Protein AF-A0A164EB68-F1 (afdb_monomer_lite)

Sequence (95 aa):
MLRAKFTDRAFSVIQAILKENPDDYASIKESLLDHFHGDENADLYLKKFNKTKRKPGEKIVDYAHRLQEIFKRAYPMGYGKKSFTVILIQKFIEG

pLDDT: mean 88.02, std 6.55, range [67.44, 96.88]

Secondary structure (DSSP, 8-state):
-GGGG--HHHHHHHHHHHHHSSS-HHHHHHHHHHHHHTT--HHHHHHHHHH--PPTT--HHHHHHHHHHHHHHH-TTTTT-HHHHHHHHHHHHH-

Foldseek 3Di:
DVLVVDDDPRSVQLVVQCVVPVPDPVSSVVSVCCVVCVVQALVVLLVVLVPDDADVPHDLVNSLVVNLVSLCRNCVPCPPPPVCVVVSVVSSVVD

Radius of gyration: 17.93 Å; chains: 1; bounding box: 39×20×46 Å

Organism: NCBI:txid35525

Structure (mmCIF, N/CA/C/O backbone):
data_AF-A0A164EB68-F1
#
_entry.id   AF-A0A164EB68-F1
#
loop_
_atom_site.group_PDB
_atom_site.id
_atom_site.type_symbol
_atom_site.label_atom_id
_atom_site.label_alt_id
_atom_site.label_comp_id
_atom_site.label_asym_id
_atom_site.label_entity_id
_atom_site.label_seq_id
_atom_site.pdbx_PDB_ins_code
_atom_site.Cartn_x
_atom_site.Cartn_y
_atom_site.Cartn_z
_atom_site.occupancy
_atom_site.B_iso_or_equiv
_atom_site.auth_seq_id
_atom_site.auth_comp_id
_atom_site.auth_asym_id
_atom_site.auth_atom_id
_atom_site.pdbx_PDB_model_num
ATOM 1 N N . MET A 1 1 ? 5.885 -10.103 -25.854 1.00 70.06 1 MET A N 1
ATOM 2 C CA . MET A 1 1 ? 6.280 -8.683 -25.992 1.00 70.06 1 MET A CA 1
ATOM 3 C C . MET A 1 1 ? 5.654 -7.854 -24.879 1.00 70.06 1 MET A C 1
ATOM 5 O O . MET A 1 1 ? 4.433 -7.857 -24.764 1.00 70.06 1 MET A O 1
ATOM 9 N N . LEU A 1 2 ? 6.470 -7.156 -24.081 1.00 74.94 2 LEU A N 1
ATOM 10 C CA . LEU A 1 2 ? 6.032 -6.315 -22.955 1.00 74.94 2 LEU A CA 1
ATOM 11 C C . LEU A 1 2 ? 5.067 -5.196 -23.392 1.00 74.94 2 LEU A C 1
ATOM 13 O O . LEU A 1 2 ? 4.042 -4.982 -22.756 1.00 74.94 2 LEU A O 1
ATOM 17 N N . ARG A 1 3 ? 5.327 -4.573 -24.549 1.00 77.06 3 ARG A N 1
ATOM 18 C CA . ARG A 1 3 ? 4.485 -3.534 -25.170 1.00 77.06 3 ARG A CA 1
ATOM 19 C C . ARG A 1 3 ? 3.003 -3.915 -25.282 1.00 77.06 3 ARG A C 1
ATOM 21 O O . ARG A 1 3 ? 2.144 -3.086 -25.019 1.00 77.06 3 ARG A O 1
ATOM 28 N N . ALA A 1 4 ? 2.700 -5.161 -25.648 1.00 84.19 4 ALA A N 1
ATOM 29 C CA . ALA A 1 4 ? 1.328 -5.624 -25.876 1.00 84.19 4 ALA A CA 1
ATOM 30 C C . ALA A 1 4 ? 0.500 -5.773 -24.583 1.00 84.19 4 ALA A C 1
ATOM 32 O O . ALA A 1 4 ? -0.676 -6.115 -24.644 1.00 84.19 4 ALA A O 1
ATOM 33 N N . LYS A 1 5 ? 1.113 -5.563 -23.410 1.00 86.56 5 LYS A N 1
ATOM 34 C CA . LYS A 1 5 ? 0.441 -5.605 -22.105 1.00 86.56 5 LYS A CA 1
ATOM 35 C C . LYS A 1 5 ? -0.081 -4.241 -21.647 1.00 86.56 5 LYS A C 1
ATOM 37 O O . LYS A 1 5 ? -0.791 -4.194 -20.651 1.00 86.56 5 LYS A O 1
ATOM 42 N N . PHE A 1 6 ? 0.254 -3.163 -22.356 1.00 86.69 6 PHE A N 1
ATOM 43 C CA . PHE A 1 6 ? -0.140 -1.799 -22.014 1.00 86.69 6 PHE A CA 1
ATOM 44 C C . PHE A 1 6 ? -1.107 -1.245 -23.058 1.00 86.69 6 PHE A C 1
ATOM 46 O O . PHE A 1 6 ? -0.886 -1.408 -24.257 1.00 86.69 6 PHE A O 1
ATOM 53 N N . THR A 1 7 ? -2.152 -0.562 -22.600 1.00 88.06 7 THR A N 1
ATOM 54 C CA . THR A 1 7 ? -3.142 0.111 -23.449 1.00 88.06 7 THR A CA 1
ATOM 55 C C . THR A 1 7 ? -3.149 1.616 -23.190 1.00 88.06 7 THR A C 1
ATOM 57 O O . THR A 1 7 ? -2.586 2.105 -22.204 1.00 88.06 7 THR A O 1
ATOM 60 N N . ASP A 1 8 ? -3.773 2.356 -24.106 1.00 88.50 8 ASP A N 1
ATOM 61 C CA . ASP A 1 8 ? -4.064 3.783 -23.958 1.00 88.50 8 ASP A CA 1
ATOM 62 C C . ASP A 1 8 ? -2.814 4.616 -23.625 1.00 88.50 8 ASP A C 1
ATOM 64 O O . ASP A 1 8 ? -1.759 4.468 -24.244 1.00 88.50 8 ASP A O 1
ATOM 68 N N . ARG A 1 9 ? -2.904 5.495 -22.621 1.00 86.31 9 ARG A N 1
ATOM 69 C CA . ARG A 1 9 ? -1.796 6.355 -22.193 1.00 86.31 9 ARG A CA 1
ATOM 70 C C . ARG A 1 9 ? -0.571 5.556 -21.735 1.00 86.31 9 ARG A C 1
ATOM 72 O O . ARG A 1 9 ? 0.553 6.000 -21.956 1.00 86.31 9 ARG A O 1
ATOM 79 N N . ALA A 1 10 ? -0.771 4.378 -21.145 1.00 87.56 10 ALA A N 1
ATOM 80 C CA . ALA A 1 10 ? 0.326 3.547 -20.664 1.00 87.56 10 ALA A CA 1
ATOM 81 C C . ALA A 1 10 ? 1.122 2.907 -21.819 1.00 87.56 10 ALA A C 1
ATOM 83 O O . ALA A 1 10 ? 2.318 2.654 -21.671 1.00 87.56 10 ALA A O 1
ATOM 84 N N . PHE A 1 11 ? 0.499 2.718 -22.991 1.00 89.25 11 PHE A N 1
ATOM 85 C CA . PHE A 1 11 ? 1.186 2.262 -24.203 1.00 89.25 11 PHE A CA 1
ATOM 86 C C . PHE A 1 11 ? 2.222 3.282 -24.693 1.00 89.25 11 PHE A C 1
ATOM 88 O O . PHE A 1 11 ? 3.341 2.907 -25.039 1.00 89.25 11 PHE A O 1
ATOM 95 N N . SER A 1 12 ? 1.888 4.576 -24.680 1.00 89.31 12 SER A N 1
ATOM 96 C CA . SER A 1 12 ? 2.825 5.638 -25.075 1.00 89.31 12 SER A CA 1
ATOM 97 C C . SER A 1 12 ? 4.026 5.730 -24.130 1.00 89.31 12 SER A C 1
ATOM 99 O O . SER A 1 12 ? 5.154 5.911 -24.582 1.00 89.31 12 SER A O 1
ATOM 101 N N . VAL A 1 13 ? 3.798 5.543 -22.828 1.00 88.50 13 VAL A N 1
ATOM 102 C CA . VAL A 1 13 ? 4.854 5.563 -21.804 1.00 88.50 13 VAL A CA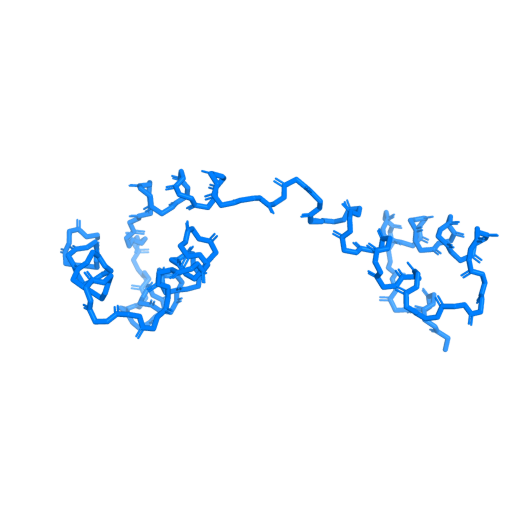 1
ATOM 103 C C . VAL A 1 13 ? 5.835 4.407 -22.000 1.00 88.50 13 VAL A C 1
ATOM 105 O O . VAL A 1 13 ? 7.038 4.640 -22.090 1.00 88.50 13 VAL A O 1
ATOM 108 N N . ILE A 1 14 ? 5.347 3.167 -22.151 1.00 89.75 14 ILE A N 1
ATOM 109 C CA . ILE A 1 14 ? 6.244 2.019 -22.365 1.00 89.75 14 ILE A CA 1
ATOM 110 C C . ILE A 1 14 ? 7.009 2.129 -23.693 1.00 89.75 14 ILE A C 1
ATOM 112 O O . ILE A 1 14 ? 8.132 1.648 -23.790 1.00 89.75 14 ILE A O 1
ATOM 116 N N . GLN A 1 15 ? 6.446 2.781 -24.718 1.00 89.44 15 GLN A N 1
ATOM 117 C CA . GLN A 1 15 ? 7.176 3.062 -25.959 1.00 89.44 15 GLN A CA 1
ATOM 118 C C . GLN A 1 15 ? 8.349 4.019 -25.759 1.00 89.44 15 GLN A C 1
ATOM 120 O O . GLN A 1 15 ? 9.418 3.764 -26.308 1.00 89.44 15 GLN A O 1
ATOM 125 N N . ALA A 1 16 ? 8.164 5.088 -24.984 1.00 89.38 16 ALA A N 1
ATOM 126 C CA . ALA A 1 16 ? 9.244 6.022 -24.678 1.00 89.38 16 ALA A CA 1
ATOM 127 C C . ALA A 1 16 ? 10.364 5.333 -23.881 1.00 89.38 16 ALA A C 1
ATOM 129 O O . ALA A 1 16 ? 11.520 5.381 -24.290 1.00 89.38 16 ALA A O 1
ATOM 130 N N . ILE A 1 17 ? 10.003 4.592 -22.828 1.00 87.75 17 ILE A N 1
ATOM 131 C CA . ILE A 1 17 ? 10.963 3.887 -21.963 1.00 87.75 17 ILE A CA 1
ATOM 132 C C . ILE A 1 17 ? 11.772 2.844 -22.749 1.00 87.75 17 ILE A C 1
ATOM 134 O O . ILE A 1 17 ? 12.993 2.797 -22.637 1.00 87.75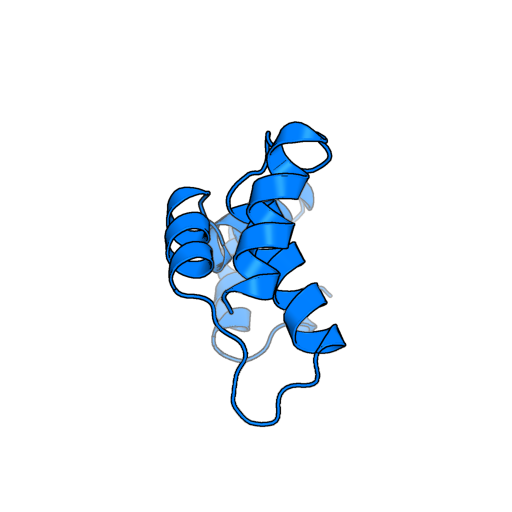 17 ILE A O 1
ATOM 138 N N . LEU A 1 18 ? 11.115 2.033 -23.588 1.00 88.44 18 LEU A N 1
ATOM 139 C CA . LEU A 1 18 ? 11.804 1.026 -24.407 1.00 88.44 18 LEU A CA 1
ATOM 140 C C . LEU A 1 18 ? 12.689 1.641 -25.500 1.00 88.44 18 LEU A C 1
ATOM 142 O O . LEU A 1 18 ? 13.597 0.978 -25.985 1.00 88.44 18 LEU A O 1
ATOM 146 N N . LYS A 1 19 ? 12.428 2.883 -25.923 1.00 86.81 19 LYS A N 1
ATOM 147 C CA . LYS A 1 19 ? 13.286 3.578 -26.891 1.00 86.81 19 LYS A CA 1
ATOM 148 C C . LYS A 1 19 ? 14.606 4.018 -26.255 1.00 86.81 19 LYS A C 1
ATOM 150 O O . LYS A 1 19 ? 15.625 4.021 -26.935 1.00 86.81 19 LYS A O 1
ATOM 155 N N . GLU A 1 20 ? 14.571 4.398 -24.983 1.00 82.12 20 GLU A N 1
ATOM 156 C CA . GLU A 1 20 ? 15.749 4.829 -24.223 1.00 82.12 20 GLU A CA 1
ATOM 157 C C . GLU A 1 20 ? 16.546 3.637 -23.679 1.00 82.12 20 GLU A C 1
ATOM 159 O O . GLU A 1 20 ? 17.772 3.665 -23.704 1.00 82.12 20 GLU A O 1
ATOM 164 N N . ASN A 1 21 ? 15.858 2.567 -23.262 1.00 78.88 21 ASN A N 1
ATOM 165 C CA . ASN A 1 21 ? 16.454 1.378 -22.648 1.00 78.88 21 ASN A CA 1
ATOM 166 C C . ASN A 1 21 ? 15.877 0.095 -23.279 1.00 78.88 21 ASN A C 1
ATOM 168 O O . ASN A 1 21 ? 15.010 -0.541 -22.680 1.00 78.88 21 ASN A O 1
ATOM 172 N N . PRO A 1 22 ? 16.295 -0.292 -24.497 1.00 74.56 22 PRO A N 1
ATOM 173 C CA . PRO A 1 22 ? 15.624 -1.351 -25.257 1.00 74.56 22 PRO A CA 1
ATOM 174 C C . PRO A 1 22 ? 15.771 -2.758 -24.662 1.00 74.56 22 PRO A C 1
ATOM 176 O O . PRO A 1 22 ? 14.822 -3.536 -24.747 1.00 74.56 22 PRO A O 1
ATOM 179 N N . ASP A 1 23 ? 16.904 -3.062 -24.019 1.00 80.81 23 ASP A N 1
ATOM 180 C CA . ASP A 1 23 ? 17.255 -4.431 -23.601 1.00 80.81 23 ASP A CA 1
ATOM 181 C C . ASP A 1 23 ? 17.685 -4.562 -22.128 1.00 80.81 23 ASP A C 1
ATOM 183 O O . ASP A 1 23 ? 18.097 -5.639 -21.697 1.00 80.81 23 ASP A O 1
ATOM 187 N N . ASP A 1 24 ? 17.557 -3.501 -21.324 1.00 88.00 24 ASP A N 1
ATOM 188 C CA . ASP A 1 24 ? 17.821 -3.574 -19.884 1.00 88.00 24 ASP A CA 1
ATOM 189 C C . ASP A 1 24 ? 16.522 -3.630 -19.076 1.00 88.00 24 ASP A C 1
ATOM 191 O O . ASP A 1 24 ? 15.874 -2.620 -18.793 1.00 88.00 24 ASP A O 1
ATOM 195 N N . TYR A 1 25 ? 16.154 -4.842 -18.663 1.00 87.00 25 TYR A N 1
ATOM 196 C CA . TYR A 1 25 ? 14.974 -5.074 -17.837 1.00 87.00 25 TYR A CA 1
ATOM 197 C C . TYR A 1 25 ? 15.010 -4.305 -16.508 1.00 87.00 25 TYR A C 1
ATOM 199 O O . TYR A 1 25 ? 13.954 -3.864 -16.048 1.00 87.00 25 TYR A O 1
ATOM 207 N N . ALA A 1 26 ? 16.187 -4.146 -15.889 1.00 89.06 26 ALA A N 1
ATOM 208 C CA . ALA A 1 26 ? 16.305 -3.436 -14.620 1.00 89.06 26 ALA A CA 1
ATOM 209 C C . ALA A 1 26 ? 15.963 -1.953 -14.807 1.00 89.06 26 ALA A C 1
ATOM 211 O O . ALA A 1 26 ? 15.046 -1.463 -14.145 1.00 89.06 26 ALA A O 1
ATOM 212 N N . SER A 1 27 ? 16.585 -1.293 -15.787 1.00 89.50 27 SER A N 1
ATOM 213 C CA . SER A 1 27 ? 16.286 0.105 -16.120 1.00 89.50 27 SER A CA 1
ATOM 214 C C . SER A 1 27 ? 14.839 0.311 -16.572 1.00 89.50 27 SER A C 1
ATOM 216 O O . SER A 1 27 ? 14.176 1.225 -16.091 1.00 89.50 27 SER A O 1
ATOM 218 N N . ILE A 1 28 ? 14.283 -0.570 -17.419 1.00 89.62 28 ILE A N 1
ATOM 219 C CA . ILE A 1 28 ? 12.866 -0.488 -17.831 1.00 89.62 28 ILE A CA 1
ATOM 220 C C . ILE A 1 28 ? 11.941 -0.549 -16.609 1.00 89.62 28 ILE A C 1
ATOM 222 O O . ILE A 1 28 ? 10.968 0.204 -16.517 1.00 89.62 28 ILE A O 1
ATOM 226 N N . LYS A 1 29 ? 12.224 -1.459 -15.668 1.00 88.69 29 LYS A N 1
ATOM 227 C CA . LYS A 1 29 ? 11.436 -1.610 -14.443 1.00 88.69 29 LYS A CA 1
ATOM 228 C C . LYS A 1 29 ? 11.535 -0.362 -13.568 1.00 88.69 29 LYS A C 1
ATOM 230 O O . LYS A 1 29 ? 10.504 0.087 -13.074 1.00 88.69 29 LYS A O 1
ATOM 235 N N . GLU A 1 30 ? 12.729 0.192 -13.383 1.00 88.44 30 GLU A N 1
ATOM 236 C CA . GLU A 1 30 ? 12.926 1.416 -12.601 1.00 88.44 30 GLU A CA 1
ATOM 237 C C . GLU A 1 30 ? 12.218 2.617 -13.231 1.00 88.44 30 GLU A C 1
ATOM 239 O O . GLU A 1 30 ? 11.467 3.294 -12.534 1.00 88.44 30 GLU A O 1
ATOM 244 N N . SER A 1 31 ? 12.332 2.825 -14.547 1.00 88.88 31 SER A N 1
ATOM 245 C CA . SER A 1 31 ? 11.626 3.914 -15.238 1.00 88.88 31 SER A CA 1
ATOM 246 C C . SER A 1 31 ? 10.104 3.787 -15.146 1.00 88.88 31 SER A C 1
ATOM 248 O O . SER A 1 31 ? 9.403 4.788 -15.022 1.00 88.88 31 SER A O 1
ATOM 250 N N . LEU A 1 32 ? 9.562 2.564 -15.189 1.00 89.12 32 LEU A N 1
ATOM 251 C CA . LEU A 1 32 ? 8.127 2.342 -14.985 1.00 89.12 32 LEU A CA 1
ATOM 252 C C . LEU A 1 32 ? 7.703 2.664 -13.550 1.00 89.12 32 LEU A C 1
ATOM 254 O O . LEU A 1 32 ? 6.650 3.269 -13.347 1.00 89.12 32 LEU A O 1
ATOM 258 N N . LEU A 1 33 ? 8.502 2.259 -12.561 1.00 86.75 33 LEU A N 1
ATOM 259 C CA . LEU A 1 33 ? 8.232 2.562 -11.158 1.00 86.75 33 LEU A CA 1
ATOM 260 C C . LEU A 1 33 ? 8.287 4.067 -10.898 1.00 86.75 33 LEU A C 1
ATOM 262 O O . LEU A 1 33 ? 7.372 4.591 -10.273 1.00 86.75 33 LEU A O 1
ATOM 266 N N . ASP A 1 34 ? 9.290 4.763 -11.422 1.00 86.25 34 ASP A N 1
ATOM 267 C CA . ASP A 1 34 ? 9.416 6.213 -11.287 1.00 86.25 34 ASP A CA 1
ATOM 268 C C . ASP A 1 34 ? 8.269 6.959 -11.992 1.00 86.25 34 ASP A C 1
ATOM 270 O O . ASP A 1 34 ? 7.634 7.836 -11.414 1.00 86.25 34 ASP A O 1
ATOM 274 N N . HIS A 1 35 ? 7.892 6.549 -13.207 1.00 87.88 35 HIS A N 1
ATOM 275 C CA . HIS A 1 35 ? 6.832 7.238 -13.946 1.00 87.88 35 HIS A CA 1
ATOM 276 C C . HIS A 1 35 ? 5.445 7.109 -13.297 1.00 87.88 35 HIS A C 1
ATOM 278 O O . HIS A 1 35 ? 4.665 8.061 -13.304 1.00 87.88 35 HIS A O 1
ATOM 284 N N . PHE A 1 36 ? 5.102 5.923 -12.782 1.00 84.56 36 PHE A N 1
ATOM 285 C CA . PHE A 1 36 ? 3.771 5.662 -12.219 1.00 84.56 36 PHE A CA 1
ATOM 286 C C . PHE A 1 36 ? 3.693 5.845 -10.701 1.00 84.56 36 PHE A C 1
ATOM 288 O O . PHE A 1 36 ? 2.592 6.028 -10.181 1.00 84.56 36 PHE A O 1
ATOM 295 N N . HIS A 1 37 ? 4.827 5.778 -10.002 1.00 82.44 37 HIS A N 1
ATOM 296 C CA . HIS A 1 37 ? 4.899 5.804 -8.542 1.00 82.44 37 HIS A CA 1
ATOM 297 C C . HIS A 1 37 ? 6.065 6.652 -7.996 1.00 82.44 37 HIS A C 1
ATOM 299 O O . HIS A 1 37 ? 6.321 6.605 -6.798 1.00 82.44 37 HIS A O 1
ATOM 305 N N . GLY A 1 38 ? 6.791 7.425 -8.806 1.00 78.31 38 GLY A N 1
ATOM 306 C CA . GLY A 1 38 ? 7.943 8.216 -8.340 1.00 78.31 38 GLY A CA 1
ATOM 307 C C . GLY A 1 38 ? 7.575 9.332 -7.357 1.00 78.31 38 GLY A C 1
ATOM 308 O O . GLY A 1 38 ? 8.389 9.734 -6.528 1.00 78.31 38 GLY A O 1
ATOM 309 N N . ASP A 1 39 ? 6.322 9.792 -7.376 1.00 77.81 39 ASP A N 1
ATOM 310 C CA . ASP A 1 39 ? 5.775 10.740 -6.400 1.00 77.81 39 ASP A CA 1
ATOM 311 C C . ASP A 1 39 ? 5.185 10.057 -5.147 1.00 77.81 39 ASP A C 1
ATOM 313 O O . ASP A 1 39 ? 4.812 10.725 -4.173 1.00 77.81 39 ASP A O 1
ATOM 317 N N . GLU A 1 40 ? 5.124 8.721 -5.130 1.00 82.00 40 GLU A N 1
ATOM 318 C CA . GLU A 1 40 ? 4.669 7.944 -3.987 1.00 82.00 40 GLU A CA 1
ATOM 319 C C . GLU A 1 40 ? 5.750 7.888 -2.902 1.00 82.00 40 GLU A C 1
ATOM 321 O O . GLU A 1 40 ? 6.667 7.072 -2.932 1.00 82.00 40 GLU A O 1
ATOM 326 N N . ASN A 1 41 ? 5.604 8.723 -1.875 1.00 85.12 41 ASN A N 1
ATOM 327 C CA . ASN A 1 41 ? 6.499 8.738 -0.719 1.00 85.12 41 ASN A CA 1
ATOM 328 C C . ASN A 1 41 ? 5.762 8.518 0.612 1.00 85.12 41 ASN A C 1
ATOM 330 O O . ASN A 1 41 ? 4.527 8.529 0.693 1.00 85.12 41 ASN A O 1
ATOM 334 N N . ALA A 1 42 ? 6.538 8.307 1.679 1.00 87.94 42 ALA A N 1
ATOM 335 C CA . ALA A 1 42 ? 6.007 8.040 3.013 1.00 87.94 42 ALA A CA 1
ATOM 336 C C . ALA A 1 42 ? 5.072 9.157 3.509 1.00 87.94 42 ALA A C 1
ATOM 338 O O . ALA A 1 42 ? 4.037 8.857 4.099 1.00 87.94 42 ALA A O 1
ATOM 339 N N . ASP A 1 43 ? 5.359 10.425 3.196 1.00 89.81 43 ASP A N 1
ATOM 340 C CA . ASP A 1 43 ? 4.532 11.568 3.604 1.00 89.81 43 ASP A CA 1
ATOM 341 C C . ASP A 1 43 ? 3.153 11.563 2.936 1.00 89.81 43 ASP A C 1
ATOM 343 O O . ASP A 1 43 ? 2.133 11.846 3.579 1.00 89.81 43 ASP A O 1
ATOM 347 N 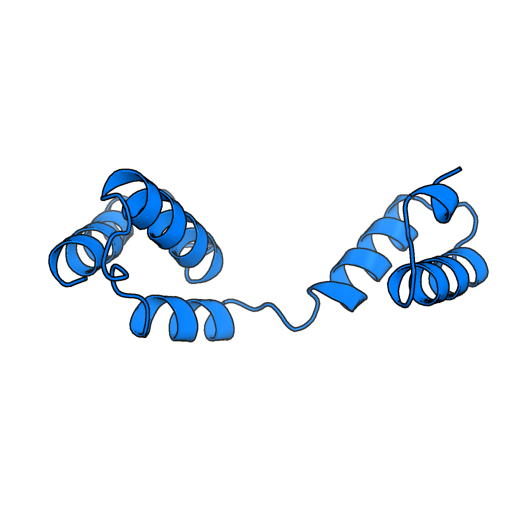N . LEU A 1 44 ? 3.088 11.212 1.648 1.00 91.06 44 LEU A N 1
ATOM 348 C CA . LEU A 1 44 ? 1.825 11.021 0.940 1.00 91.06 44 LEU A CA 1
ATOM 349 C C . LEU A 1 44 ? 0.997 9.922 1.615 1.00 91.06 44 LEU A C 1
ATOM 351 O O . LEU A 1 44 ? -0.203 10.100 1.859 1.00 91.06 44 LEU A O 1
ATOM 355 N N . TYR A 1 45 ? 1.628 8.796 1.942 1.00 92.56 45 TYR A N 1
ATOM 356 C CA . TYR A 1 45 ? 0.949 7.686 2.602 1.00 92.56 45 TYR A CA 1
ATOM 357 C C . TYR A 1 45 ? 0.572 7.983 4.045 1.00 92.56 45 TYR A C 1
ATOM 359 O O . TYR A 1 45 ? -0.501 7.565 4.472 1.00 92.56 45 TYR A O 1
ATOM 367 N N . LEU A 1 46 ? 1.357 8.776 4.767 1.00 92.94 46 LEU A N 1
ATOM 368 C CA . LEU A 1 46 ? 1.017 9.253 6.101 1.00 92.94 46 LEU A CA 1
ATOM 369 C C . LEU A 1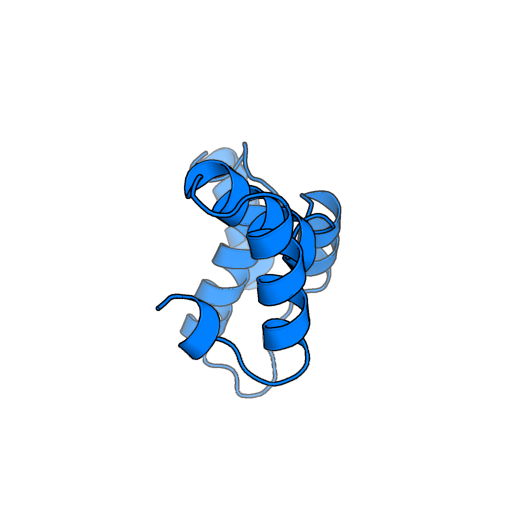 46 ? -0.227 10.149 6.060 1.00 92.94 46 LEU A C 1
ATOM 371 O O . LEU A 1 46 ? -1.159 9.966 6.845 1.00 92.94 46 LEU A O 1
ATOM 375 N N . LYS A 1 47 ? -0.318 11.059 5.080 1.00 93.94 47 LYS A N 1
ATOM 376 C CA . LYS A 1 47 ? -1.535 11.858 4.847 1.00 93.94 47 LYS A CA 1
ATOM 377 C C . LYS A 1 47 ? -2.741 10.969 4.525 1.00 93.94 47 LYS A C 1
ATOM 379 O O . LYS A 1 47 ? -3.826 11.211 5.061 1.00 93.94 47 LYS A O 1
ATOM 384 N N . LYS A 1 48 ? -2.571 9.940 3.682 1.00 93.62 48 LYS A N 1
ATOM 385 C CA . LYS A 1 48 ? -3.626 8.951 3.379 1.00 93.62 48 LYS A CA 1
ATOM 386 C C . LYS A 1 48 ? -4.034 8.170 4.632 1.00 93.62 48 LYS A C 1
ATOM 388 O O . LYS A 1 48 ? -5.229 8.017 4.874 1.00 93.62 48 LYS A O 1
ATOM 393 N N . PHE A 1 49 ? -3.076 7.727 5.445 1.00 94.12 49 PHE A N 1
ATOM 394 C CA . PHE A 1 49 ? -3.306 6.988 6.687 1.00 94.12 49 PHE A CA 1
ATOM 395 C C . PHE A 1 49 ? -4.138 7.815 7.665 1.00 94.12 49 PHE A C 1
ATOM 397 O O . PHE A 1 49 ? -5.200 7.378 8.100 1.00 94.12 49 PHE A O 1
ATOM 404 N N . ASN A 1 50 ? -3.730 9.060 7.915 1.00 93.06 50 ASN A N 1
ATOM 405 C CA . ASN A 1 50 ? -4.408 9.953 8.853 1.00 93.06 50 ASN A CA 1
ATOM 406 C C . ASN A 1 50 ? -5.861 10.244 8.451 1.00 93.06 50 ASN A C 1
ATOM 408 O O . ASN A 1 50 ? -6.734 10.324 9.316 1.00 93.06 50 ASN A O 1
ATOM 412 N N . LYS A 1 51 ? -6.141 10.344 7.147 1.00 93.94 51 LYS A N 1
ATOM 413 C CA . LYS A 1 51 ? -7.491 10.583 6.611 1.00 93.94 51 LYS A CA 1
ATOM 414 C C . LYS A 1 51 ? -8.331 9.316 6.443 1.00 93.94 51 LYS A C 1
ATOM 416 O O . LYS A 1 51 ? -9.532 9.418 6.205 1.00 93.94 51 LYS A O 1
ATOM 421 N N . THR A 1 52 ? -7.719 8.137 6.517 1.00 94.00 52 THR A N 1
ATOM 422 C CA . THR A 1 52 ? -8.418 6.879 6.264 1.00 94.00 52 THR A CA 1
ATOM 423 C C . THR A 1 52 ? -9.411 6.581 7.384 1.00 94.00 52 THR A C 1
ATOM 425 O O . THR A 1 52 ? -9.066 6.631 8.562 1.00 94.00 52 THR A O 1
ATOM 428 N N . LYS A 1 53 ? -10.641 6.267 6.970 1.00 94.38 53 LYS A N 1
ATOM 429 C CA . LYS A 1 53 ? -11.741 5.746 7.783 1.00 94.38 53 LYS A CA 1
ATOM 430 C C . LYS A 1 53 ? -12.402 4.584 7.048 1.00 94.38 53 LYS A C 1
ATOM 432 O O . LYS A 1 53 ? -12.185 4.417 5.831 1.00 94.38 53 LYS A O 1
ATOM 437 N N . ARG A 1 54 ? -13.196 3.792 7.761 1.00 95.50 54 ARG A N 1
ATOM 438 C CA . ARG A 1 54 ? -14.020 2.751 7.154 1.00 95.50 54 ARG A CA 1
ATOM 439 C C . ARG A 1 54 ? -15.122 3.404 6.322 1.00 95.50 54 ARG A C 1
ATOM 441 O O . ARG A 1 54 ? -15.803 4.324 6.770 1.00 95.50 54 ARG A O 1
ATOM 448 N N . LYS A 1 55 ? -15.293 2.952 5.081 1.00 94.75 55 LYS A N 1
ATOM 449 C CA . LYS A 1 55 ? -16.362 3.463 4.212 1.00 94.75 55 LYS A CA 1
ATOM 450 C C . LYS A 1 55 ? -17.712 2.843 4.611 1.00 94.75 55 LYS A C 1
ATOM 452 O O . LYS A 1 55 ? -17.737 1.685 5.040 1.00 94.75 55 LYS A O 1
ATOM 457 N N . PRO A 1 56 ? -18.844 3.546 4.423 1.00 95.38 56 PRO A N 1
ATOM 458 C CA . PRO A 1 56 ? -20.166 2.949 4.596 1.00 95.38 56 PRO A CA 1
ATOM 459 C C . PRO A 1 56 ? -20.310 1.680 3.743 1.00 95.38 56 PRO A C 1
ATOM 461 O O . PRO A 1 56 ? -20.008 1.697 2.552 1.00 95.38 56 PRO A O 1
ATOM 464 N N . GLY A 1 57 ? -20.720 0.569 4.359 1.00 94.94 57 GLY A N 1
ATOM 465 C CA . GLY A 1 57 ? -20.876 -0.725 3.680 1.00 94.94 57 GLY A CA 1
ATOM 466 C C . GLY A 1 57 ? -19.579 -1.503 3.400 1.00 94.94 57 GLY A C 1
ATOM 467 O O . GLY A 1 57 ? -19.654 -2.641 2.947 1.00 94.94 57 GLY A O 1
ATOM 468 N N . GLU A 1 58 ? -18.394 -0.956 3.699 1.00 95.75 58 GLU A N 1
ATOM 469 C CA . GLU A 1 58 ? -17.123 -1.687 3.568 1.00 95.75 58 GLU A CA 1
ATOM 470 C C . GLU A 1 58 ? -17.053 -2.809 4.608 1.00 95.75 58 GLU A C 1
ATOM 472 O O . GLU A 1 58 ? -17.350 -2.593 5.792 1.00 95.75 58 GLU A O 1
ATOM 477 N N . LYS A 1 59 ? -16.657 -4.018 4.195 1.00 96.88 59 LYS A N 1
ATOM 478 C CA . LYS A 1 59 ? -16.445 -5.116 5.143 1.00 96.88 59 LYS A CA 1
ATOM 479 C C . LYS A 1 59 ? -15.269 -4.774 6.048 1.00 96.88 59 LYS A C 1
ATOM 481 O O . LYS A 1 59 ? -14.272 -4.203 5.617 1.00 96.88 59 LYS A O 1
ATOM 486 N N . ILE A 1 60 ? -15.369 -5.173 7.309 1.00 95.12 60 ILE A N 1
ATOM 487 C CA . ILE A 1 60 ? -14.342 -4.873 8.310 1.00 95.12 60 ILE A CA 1
ATOM 488 C C . ILE A 1 60 ? -12.963 -5.447 7.936 1.00 95.12 60 ILE A C 1
ATOM 490 O O . ILE A 1 60 ? -11.946 -4.799 8.161 1.00 95.12 60 ILE A O 1
ATOM 494 N N . VAL A 1 61 ? -12.937 -6.619 7.295 1.00 95.62 61 VAL A N 1
ATOM 495 C CA . VAL A 1 61 ? -11.707 -7.268 6.810 1.00 95.62 61 VAL A CA 1
ATOM 496 C C . VAL A 1 61 ? -11.088 -6.491 5.644 1.00 95.62 61 VAL A C 1
ATOM 498 O O . VAL A 1 61 ? -9.877 -6.288 5.621 1.00 95.62 61 VAL A O 1
ATOM 501 N N . ASP A 1 62 ? -11.908 -5.985 4.719 1.00 96.38 62 ASP A N 1
ATOM 502 C CA . ASP A 1 62 ? -11.434 -5.171 3.591 1.00 96.38 62 ASP A CA 1
ATOM 503 C C . ASP A 1 62 ? -10.851 -3.842 4.089 1.00 96.38 62 ASP A C 1
ATOM 505 O O . ASP A 1 62 ? -9.791 -3.405 3.631 1.00 96.38 62 ASP A O 1
ATOM 509 N N . TYR A 1 63 ? -11.498 -3.241 5.094 1.00 95.94 63 TYR A N 1
ATOM 510 C CA . TYR A 1 63 ? -10.981 -2.058 5.772 1.00 95.94 63 TYR A CA 1
ATOM 511 C C . TYR A 1 63 ? -9.628 -2.331 6.444 1.00 95.94 63 TYR A C 1
ATOM 513 O O . TYR A 1 63 ? -8.682 -1.571 6.234 1.00 95.94 63 TYR A O 1
ATOM 521 N N . ALA A 1 64 ? -9.512 -3.431 7.196 1.00 94.88 64 ALA A N 1
ATOM 522 C CA . ALA A 1 64 ? -8.270 -3.821 7.862 1.00 94.88 64 ALA A CA 1
ATOM 523 C C . ALA A 1 64 ? -7.118 -4.000 6.861 1.00 94.88 64 ALA A C 1
ATOM 525 O O . ALA A 1 64 ? -6.045 -3.423 7.051 1.00 94.88 64 ALA A O 1
ATOM 526 N N . HIS A 1 65 ? -7.352 -4.728 5.764 1.00 95.12 65 HIS A N 1
ATOM 527 C CA . HIS A 1 65 ? -6.349 -4.928 4.717 1.00 95.12 65 HIS A CA 1
ATOM 528 C C . HIS A 1 65 ? -5.920 -3.607 4.075 1.00 95.12 65 HIS A C 1
ATOM 530 O O . HIS A 1 65 ? -4.726 -3.329 3.958 1.00 95.12 65 HIS A O 1
ATOM 536 N N . ARG A 1 66 ? -6.876 -2.747 3.706 1.00 95.75 66 ARG A N 1
ATOM 537 C CA . ARG A 1 66 ? -6.574 -1.441 3.108 1.00 95.75 66 ARG A CA 1
ATOM 538 C C . ARG A 1 66 ? -5.777 -0.550 4.059 1.00 95.75 66 ARG A C 1
ATOM 540 O O . ARG A 1 66 ? -4.824 0.102 3.631 1.00 95.75 66 ARG A O 1
ATOM 547 N N . LEU A 1 67 ? -6.151 -0.519 5.337 1.00 95.12 67 LEU A N 1
ATOM 548 C CA . LEU A 1 67 ? -5.450 0.258 6.354 1.00 95.12 67 LEU A CA 1
ATOM 549 C C . LEU A 1 67 ? -4.018 -0.256 6.559 1.00 95.12 67 LEU A C 1
ATOM 551 O O . LEU A 1 67 ? -3.090 0.549 6.635 1.00 95.12 67 LEU A O 1
ATOM 555 N N . GLN A 1 68 ? -3.824 -1.577 6.576 1.00 93.50 68 GLN A N 1
ATOM 556 C CA . GLN A 1 68 ? -2.506 -2.203 6.683 1.00 93.50 68 GLN A CA 1
ATOM 557 C C . GLN A 1 68 ? -1.602 -1.858 5.489 1.00 93.50 68 GLN A C 1
ATOM 559 O O . GLN A 1 68 ? -0.433 -1.529 5.691 1.00 93.50 68 GLN A O 1
ATOM 564 N N . GLU A 1 69 ? -2.123 -1.883 4.258 1.00 93.69 69 GLU A N 1
ATOM 565 C CA . GLU A 1 69 ? -1.347 -1.523 3.061 1.00 93.69 69 GLU A CA 1
ATOM 566 C C . GLU A 1 69 ? -0.924 -0.052 3.051 1.00 93.69 69 GLU A C 1
ATOM 568 O O . GLU A 1 69 ? 0.219 0.271 2.724 1.00 93.69 69 GLU A O 1
ATOM 573 N N . ILE A 1 70 ? -1.810 0.850 3.475 1.00 93.75 70 ILE A N 1
ATOM 574 C CA . ILE A 1 70 ?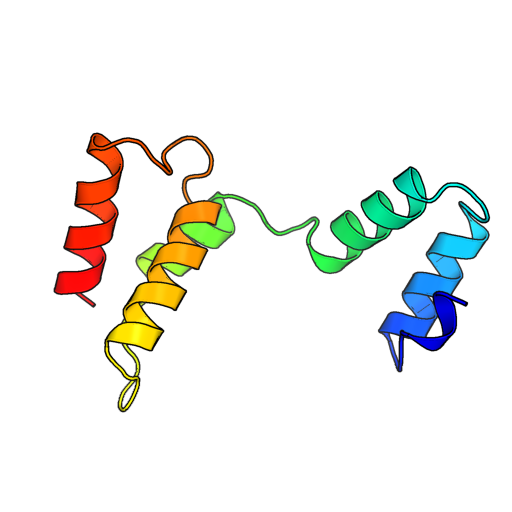 -1.467 2.268 3.628 1.00 93.75 70 ILE A CA 1
ATOM 575 C C . ILE A 1 70 ? -0.404 2.440 4.722 1.00 93.75 70 ILE A C 1
ATOM 577 O O . ILE A 1 70 ? 0.557 3.184 4.534 1.00 93.75 70 ILE A O 1
ATOM 581 N N . PHE A 1 71 ? -0.539 1.725 5.842 1.00 93.06 71 PHE A N 1
ATOM 582 C CA . PHE A 1 71 ? 0.395 1.795 6.963 1.00 93.06 71 PHE A CA 1
ATOM 583 C C . PHE A 1 71 ? 1.807 1.323 6.593 1.00 93.06 71 PHE A C 1
ATOM 585 O O . PHE A 1 71 ? 2.777 1.993 6.943 1.00 93.06 71 PHE A O 1
ATOM 592 N N . LYS A 1 72 ? 1.934 0.223 5.833 1.00 92.00 72 LYS A N 1
ATOM 593 C CA . LYS A 1 72 ? 3.222 -0.268 5.302 1.00 92.00 72 LYS A CA 1
ATOM 594 C C . LYS A 1 72 ? 3.988 0.822 4.557 1.00 92.00 72 LYS A C 1
ATOM 596 O O . LYS A 1 72 ? 5.193 0.959 4.736 1.00 92.00 72 LYS A O 1
ATOM 601 N N . ARG A 1 73 ? 3.278 1.599 3.735 1.00 90.88 73 ARG A N 1
ATOM 602 C CA . ARG A 1 73 ? 3.867 2.653 2.901 1.00 90.88 73 ARG A CA 1
ATOM 603 C C . ARG A 1 73 ? 4.082 3.965 3.662 1.00 90.88 73 ARG A C 1
ATOM 605 O O . ARG A 1 73 ? 5.012 4.694 3.344 1.00 90.88 73 ARG A O 1
ATOM 612 N N . ALA A 1 74 ? 3.267 4.252 4.680 1.00 91.69 74 ALA A N 1
ATOM 613 C CA . ALA A 1 74 ? 3.438 5.415 5.558 1.00 91.69 74 ALA A CA 1
ATOM 614 C C . ALA A 1 74 ? 4.617 5.249 6.531 1.00 91.69 74 ALA A C 1
ATOM 616 O O . ALA A 1 74 ? 5.279 6.222 6.878 1.00 91.69 74 ALA A O 1
ATOM 617 N N . TYR A 1 75 ? 4.887 4.013 6.961 1.00 90.12 75 TYR A N 1
ATOM 618 C CA . TYR A 1 75 ? 5.927 3.684 7.937 1.00 90.12 75 TYR A CA 1
ATOM 619 C C . TYR A 1 75 ? 6.830 2.541 7.445 1.00 90.12 75 TYR A C 1
ATOM 621 O O . TYR A 1 75 ? 6.893 1.493 8.095 1.00 90.12 75 TYR A O 1
ATOM 629 N N . PRO A 1 76 ? 7.582 2.717 6.344 1.00 85.19 76 PRO A N 1
ATOM 630 C CA . PRO A 1 76 ? 8.385 1.641 5.754 1.00 85.19 76 PRO A CA 1
ATOM 631 C C . PRO A 1 76 ? 9.428 1.060 6.728 1.00 85.19 76 PRO A C 1
ATOM 633 O O . PRO A 1 76 ? 9.647 -0.145 6.748 1.00 85.19 76 PRO A O 1
ATOM 636 N N . MET A 1 77 ? 10.003 1.891 7.609 1.00 83.19 77 MET A N 1
ATOM 637 C CA . MET A 1 77 ? 10.958 1.472 8.656 1.00 83.19 77 MET A CA 1
ATOM 638 C C . MET A 1 77 ? 10.297 1.063 9.989 1.00 83.19 77 MET A C 1
ATOM 640 O O . MET A 1 77 ? 10.976 0.604 10.918 1.00 83.19 77 MET A O 1
ATOM 644 N N . GLY A 1 78 ? 8.992 1.311 10.127 1.00 74.06 78 GLY A N 1
ATOM 645 C CA . GLY A 1 78 ? 8.190 1.008 11.316 1.00 74.06 78 GLY A CA 1
ATOM 646 C C . GLY A 1 78 ? 7.382 -0.282 11.178 1.00 74.06 78 GLY A C 1
ATOM 647 O O . GLY A 1 78 ? 7.060 -0.921 12.179 1.00 74.06 78 GLY A O 1
ATOM 648 N N . TYR A 1 79 ? 7.082 -0.700 9.948 1.00 74.12 79 TYR A N 1
ATOM 649 C CA . TYR A 1 79 ? 6.323 -1.911 9.679 1.00 74.12 79 TYR A CA 1
ATOM 650 C C . TYR A 1 79 ? 7.031 -3.161 10.233 1.00 74.12 79 TYR A C 1
ATOM 652 O O . TYR A 1 79 ? 8.229 -3.352 10.046 1.00 74.12 79 TYR A O 1
ATOM 660 N N . GLY A 1 80 ? 6.290 -4.003 10.960 1.00 72.12 80 GLY A N 1
ATOM 661 C CA . GLY A 1 80 ? 6.823 -5.194 11.637 1.00 72.12 80 GLY A CA 1
ATOM 662 C C . GLY A 1 80 ? 7.393 -4.944 13.041 1.00 72.12 80 GLY A C 1
ATOM 663 O O . GLY A 1 80 ? 7.624 -5.901 13.780 1.00 72.12 80 GLY A O 1
ATOM 664 N N . LYS A 1 81 ? 7.558 -3.684 13.469 1.00 82.69 81 LYS A N 1
ATOM 665 C CA . LYS A 1 81 ? 7.925 -3.362 14.856 1.00 82.69 81 LYS A CA 1
ATOM 666 C C . LYS A 1 81 ? 6.685 -3.364 15.742 1.00 82.69 81 LYS A C 1
ATOM 668 O O . LYS A 1 81 ? 5.726 -2.643 15.476 1.00 82.69 81 LYS A O 1
ATOM 673 N N . LYS A 1 82 ? 6.742 -4.099 16.858 1.00 79.19 82 LYS A N 1
ATOM 674 C CA . LYS A 1 82 ? 5.642 -4.175 17.841 1.00 79.19 82 LYS A CA 1
ATOM 675 C C . LYS A 1 82 ? 5.181 -2.796 18.336 1.00 79.19 82 LYS A C 1
ATOM 677 O O . LYS A 1 82 ? 3.992 -2.605 18.561 1.00 79.19 82 LYS A O 1
ATOM 682 N N . SER A 1 83 ? 6.097 -1.833 18.458 1.00 77.12 83 SER A N 1
ATOM 683 C CA . SER A 1 83 ? 5.786 -0.455 18.868 1.00 77.12 83 SER A CA 1
ATOM 684 C C . SER A 1 83 ? 4.888 0.290 17.874 1.00 77.12 83 SER A C 1
ATOM 686 O O . SER A 1 83 ? 4.073 1.111 18.277 1.00 77.12 83 SER A O 1
ATOM 688 N N . PHE A 1 84 ? 4.989 -0.026 16.585 1.00 80.12 84 PHE A N 1
ATOM 689 C CA . PHE A 1 84 ? 4.200 0.591 15.518 1.00 80.12 84 PHE A CA 1
ATOM 690 C C . PHE A 1 84 ? 2.846 -0.104 15.321 1.00 80.12 84 PHE A C 1
ATOM 692 O O . PHE A 1 84 ? 1.890 0.531 14.878 1.00 80.12 84 PHE A O 1
ATOM 699 N N . THR A 1 85 ? 2.718 -1.371 15.729 1.00 83.38 85 THR A N 1
ATOM 700 C CA . THR A 1 85 ? 1.440 -2.101 15.716 1.00 83.38 85 THR A CA 1
ATOM 701 C C . THR A 1 85 ? 0.362 -1.396 16.542 1.00 83.38 85 THR A C 1
ATOM 703 O O . THR A 1 85 ? -0.800 -1.398 16.147 1.00 83.38 85 THR A O 1
ATOM 706 N N . VAL A 1 86 ? 0.737 -0.736 17.644 1.00 89.56 86 VAL A N 1
ATOM 707 C CA . VAL A 1 86 ? -0.202 0.028 18.485 1.00 89.56 86 VAL A CA 1
ATOM 708 C C . VAL A 1 86 ? -0.863 1.161 17.693 1.00 89.56 86 VAL A C 1
ATOM 710 O O . VAL A 1 86 ? -2.075 1.327 17.773 1.00 89.56 86 VAL A O 1
ATOM 713 N N . ILE A 1 87 ? -0.100 1.880 16.863 1.00 89.25 87 ILE A N 1
ATOM 714 C CA . ILE A 1 87 ? -0.609 2.975 16.018 1.00 89.25 87 ILE A CA 1
ATOM 715 C C . ILE A 1 87 ? -1.634 2.440 15.009 1.00 89.25 87 ILE A C 1
ATOM 717 O O . ILE A 1 87 ? -2.695 3.033 14.815 1.00 89.25 87 ILE A O 1
ATOM 721 N N . LEU A 1 88 ? -1.330 1.301 14.381 1.00 90.75 88 LEU A N 1
ATOM 722 C CA . LEU A 1 88 ? -2.217 0.664 13.408 1.00 90.75 88 LEU A CA 1
ATOM 723 C C . LEU A 1 88 ? -3.525 0.179 14.051 1.00 90.75 88 LEU A C 1
ATOM 725 O O . LEU A 1 88 ? -4.599 0.435 13.508 1.00 90.75 88 LEU A O 1
ATOM 729 N N . ILE A 1 89 ? -3.443 -0.488 15.207 1.00 91.69 89 ILE A N 1
ATOM 730 C CA . ILE A 1 89 ? -4.619 -0.972 15.945 1.00 91.69 89 ILE A CA 1
ATOM 731 C C . ILE A 1 89 ? -5.483 0.205 16.396 1.00 91.69 89 ILE A C 1
ATOM 733 O O . ILE A 1 89 ? -6.695 0.184 16.189 1.00 91.69 89 ILE A O 1
ATOM 737 N N . GLN A 1 90 ? -4.868 1.246 16.957 1.00 92.38 90 GLN A N 1
ATOM 738 C CA . GLN A 1 90 ? -5.589 2.430 17.410 1.00 92.38 90 GLN A CA 1
ATOM 739 C C . GLN A 1 90 ? -6.355 3.078 16.251 1.00 92.38 90 GLN A C 1
ATOM 741 O O . GLN A 1 90 ? -7.556 3.320 16.355 1.00 92.38 90 GLN A O 1
ATOM 746 N N . LYS A 1 91 ? -5.701 3.248 15.096 1.00 93.88 91 LYS A N 1
ATOM 747 C CA . LYS A 1 91 ? -6.346 3.805 13.902 1.00 93.88 91 LYS A CA 1
ATOM 748 C C . LYS A 1 91 ? -7.493 2.943 13.375 1.00 93.88 91 LYS A C 1
ATOM 750 O O . LYS A 1 91 ? -8.466 3.469 12.840 1.00 93.88 91 LYS A O 1
ATOM 755 N N . PHE A 1 92 ? -7.373 1.624 13.493 1.00 93.69 92 PHE A N 1
ATOM 756 C CA . PHE A 1 92 ? -8.428 0.703 13.093 1.00 93.69 92 PHE A CA 1
ATOM 757 C C . PHE A 1 92 ? -9.671 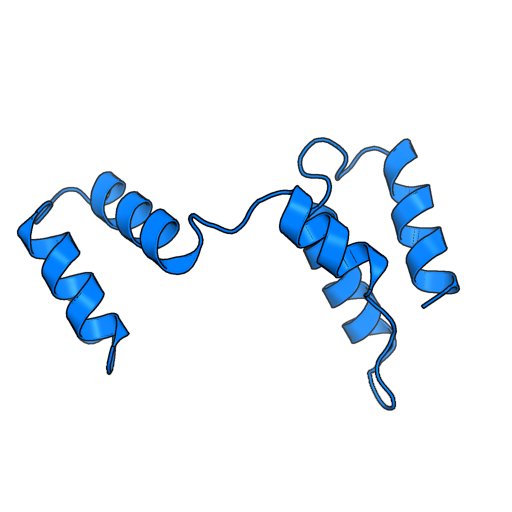0.832 13.983 1.00 93.69 92 PHE A C 1
ATOM 759 O O . PHE A 1 92 ? -10.779 0.810 13.461 1.00 93.69 92 PHE A O 1
ATOM 766 N N . ILE A 1 93 ? -9.486 1.004 15.296 1.00 91.56 93 ILE A N 1
ATOM 767 C CA . ILE A 1 93 ? -10.579 1.170 16.269 1.00 91.56 93 ILE A CA 1
ATOM 768 C C . ILE A 1 93 ? -11.277 2.529 16.104 1.00 91.56 93 ILE A C 1
ATOM 770 O O . ILE A 1 93 ? -12.494 2.614 16.231 1.00 91.56 93 ILE A O 1
ATOM 774 N N . GLU A 1 94 ? -10.518 3.587 15.810 1.00 89.38 94 GLU A N 1
ATOM 775 C CA . GLU A 1 94 ? -11.039 4.949 15.586 1.00 89.38 94 GLU A CA 1
ATOM 776 C C . GLU A 1 94 ? -11.760 5.140 14.241 1.00 89.38 94 GLU A C 1
ATOM 778 O O . GLU A 1 94 ? -12.397 6.176 14.019 1.00 89.38 94 GLU A O 1
ATOM 783 N N . GLY A 1 95 ? -11.556 4.207 13.309 1.00 67.44 95 GLY A N 1
ATOM 784 C CA . GLY A 1 95 ? -11.852 4.359 11.886 1.00 67.44 95 GLY A CA 1
ATOM 785 C C . GLY A 1 95 ? -13.234 3.935 11.433 1.00 67.44 95 GLY A C 1
ATOM 786 O O . GLY A 1 95 ? -13.779 2.937 11.947 1.00 67.44 95 GLY A O 1
#